Protein AF-A0A5K0WV91-F1 (afdb_monomer_lite)

Secondary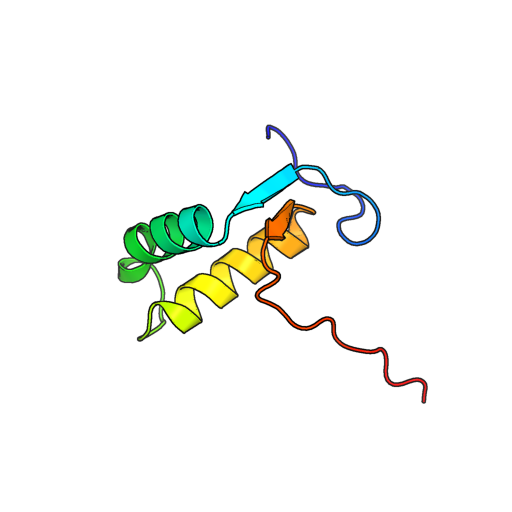 structure (DSSP, 8-state):
--S--SSTTT---EEEEHHHHHHHHHHHGGGSS-SSHHHHHHHHHHHHHHHTEEEES--S--------

InterPro domains:
  IPR000911 Ribosomal protein uL11 [PTHR11661] (2-56)
  IPR020783 Large ribosomal subunit protein uL11, C-terminal [PF00298] (1-55)
  IPR020785 Large ribosomal subunit protein uL11, conserved site [PS00359] (42-56)
  IPR036769 Large ribosomal subunit protein uL11, C-terminal domain superfamily [G3DSA:1.10.10.250] (1-68)
  IPR036769 Large ribosomal subunit protein uL11, C-terminal domain superfamily [SSF46906] (2-56)

Structure (mmCIF, N/CA/C/O backbone):
data_AF-A0A5K0WV91-F1
#
_entry.id   AF-A0A5K0WV91-F1
#
loop_
_atom_site.group_PDB
_atom_site.id
_atom_site.type_symbol
_atom_site.label_atom_id
_atom_site.label_alt_id
_atom_site.label_comp_id
_atom_site.label_asym_id
_atom_site.label_entity_id
_atom_site.label_seq_id
_atom_site.pdbx_PDB_ins_code
_atom_site.Cartn_x
_atom_site.Cartn_y
_atom_site.Cartn_z
_atom_site.occupancy
_atom_site.B_iso_or_equiv
_atom_site.auth_seq_id
_atom_site.auth_comp_id
_atom_site.auth_asym_id
_atom_site.auth_atom_id
_atom_site.pdbx_PDB_model_num
ATOM 1 N N . VAL A 1 1 ? -10.204 9.230 -1.033 1.00 68.06 1 VAL A N 1
ATOM 2 C CA . VAL A 1 1 ? -10.207 9.782 0.343 1.00 68.06 1 VAL A CA 1
ATOM 3 C C . VAL A 1 1 ? -9.579 11.157 0.294 1.00 68.06 1 VAL A C 1
ATOM 5 O O . VAL A 1 1 ? -8.551 11.289 -0.354 1.00 68.06 1 VAL A O 1
ATOM 8 N N . GLU A 1 2 ? -10.184 12.156 0.929 1.00 80.19 2 GLU A N 1
ATOM 9 C CA . GLU A 1 2 ? -9.696 13.546 0.877 1.00 80.19 2 GLU A CA 1
ATOM 10 C C . GLU A 1 2 ? -8.671 13.867 1.980 1.00 80.19 2 GLU A C 1
ATOM 12 O O . GLU A 1 2 ? -7.891 14.805 1.845 1.00 80.19 2 GLU A O 1
ATOM 17 N N . LYS A 1 3 ? -8.629 13.075 3.063 1.00 88.62 3 LYS A N 1
ATOM 18 C CA . LYS A 1 3 ? -7.695 13.253 4.183 1.00 88.62 3 LYS A CA 1
ATOM 19 C C . LYS A 1 3 ? -7.271 11.910 4.782 1.00 88.62 3 LYS A C 1
ATOM 21 O O . LYS A 1 3 ? -8.078 10.985 4.857 1.00 88.62 3 LYS A O 1
ATOM 26 N N . GLY A 1 4 ? -6.009 11.819 5.206 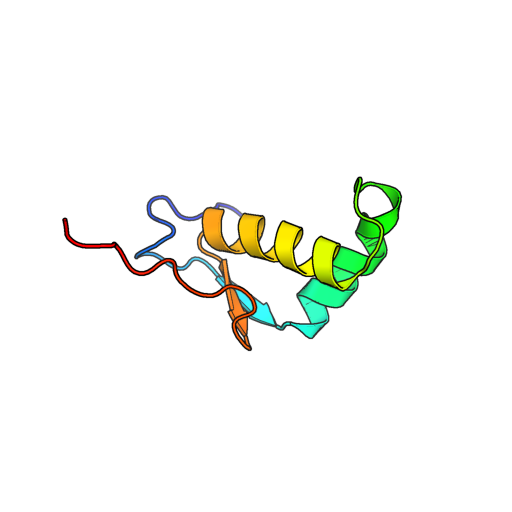1.00 88.69 4 GLY A N 1
ATOM 27 C CA . GLY A 1 4 ? -5.488 10.680 5.967 1.00 88.69 4 GLY A CA 1
ATOM 28 C C . GLY A 1 4 ? -6.008 10.635 7.409 1.00 88.69 4 GLY A C 1
ATOM 29 O O . GLY A 1 4 ? -6.539 11.621 7.927 1.00 88.69 4 GLY A O 1
ATOM 30 N N . SER A 1 5 ? -5.836 9.485 8.057 1.00 92.56 5 SER A N 1
ATOM 31 C CA . SER A 1 5 ? -6.198 9.270 9.459 1.00 92.56 5 SER A CA 1
ATOM 32 C C . SER A 1 5 ? -5.371 10.142 10.408 1.00 92.56 5 SER A C 1
ATOM 34 O O . SER A 1 5 ? -4.166 10.306 10.210 1.00 92.56 5 SER A O 1
ATOM 36 N N . LYS A 1 6 ? -6.010 10.686 11.454 1.00 90.88 6 LYS A N 1
ATOM 37 C CA . LYS A 1 6 ? -5.299 11.354 12.558 1.00 90.88 6 LYS A CA 1
ATOM 38 C C . LYS A 1 6 ? -4.562 10.337 13.429 1.00 90.88 6 LYS A C 1
ATOM 40 O O . LYS A 1 6 ? -3.452 10.619 13.868 1.00 90.88 6 LYS A O 1
ATOM 45 N N . ASP A 1 7 ? -5.139 9.143 13.575 1.00 92.12 7 ASP A N 1
ATOM 46 C CA . ASP A 1 7 ? -4.591 8.030 14.346 1.00 92.12 7 ASP A CA 1
ATOM 47 C C . ASP A 1 7 ? -4.572 6.732 13.505 1.00 92.12 7 ASP A C 1
ATOM 49 O O . ASP A 1 7 ? -5.384 5.832 13.713 1.00 92.12 7 ASP A O 1
ATOM 53 N N . PRO A 1 8 ? -3.623 6.572 12.556 1.00 90.38 8 PRO A N 1
ATOM 54 C CA . PRO A 1 8 ? -3.622 5.512 11.526 1.00 90.38 8 PRO A CA 1
ATOM 55 C C . PRO A 1 8 ? -3.684 4.057 12.020 1.00 90.38 8 PRO A C 1
ATOM 57 O O . PRO A 1 8 ? -4.028 3.133 11.272 1.00 90.38 8 PRO A O 1
ATOM 60 N N . LYS A 1 9 ? -3.281 3.831 13.274 1.00 85.69 9 LYS A N 1
ATOM 61 C CA . LYS A 1 9 ? -3.253 2.504 13.904 1.00 85.69 9 LYS A CA 1
ATOM 62 C C . LYS A 1 9 ? -4.622 2.076 14.425 1.00 85.69 9 LYS A C 1
ATOM 64 O O . LYS A 1 9 ? -4.887 0.880 14.458 1.00 85.69 9 LYS A O 1
ATOM 69 N N . THR A 1 10 ? -5.451 3.030 14.830 1.00 87.25 10 THR A N 1
ATOM 70 C CA . THR A 1 10 ? -6.763 2.801 15.450 1.00 87.25 10 THR A CA 1
ATOM 71 C C . THR A 1 10 ? -7.899 3.227 14.532 1.00 87.25 10 THR A C 1
ATOM 73 O O . THR A 1 10 ? -8.892 2.519 14.425 1.00 87.25 10 THR A O 1
ATOM 76 N N . GLU A 1 11 ? -7.737 4.342 13.825 1.00 90.06 11 GLU A N 1
ATOM 77 C CA . GLU A 1 11 ? -8.714 4.880 12.887 1.00 90.06 11 GLU A CA 1
ATOM 78 C C . GLU A 1 11 ? -8.302 4.566 11.449 1.00 90.06 11 GLU A C 1
ATOM 80 O O . GLU A 1 11 ? -7.273 5.039 10.950 1.00 90.06 11 GLU A O 1
ATOM 85 N N . LYS A 1 12 ? -9.130 3.772 10.769 1.00 90.75 12 LYS A N 1
ATOM 86 C CA . LYS A 1 12 ? -8.957 3.428 9.359 1.00 90.75 12 LYS A CA 1
ATOM 87 C C . LYS A 1 12 ? -9.861 4.300 8.503 1.00 90.75 12 LYS A C 1
ATOM 89 O O . LYS A 1 12 ? -11.067 4.341 8.716 1.00 90.75 12 LYS A O 1
ATOM 94 N N . VAL A 1 13 ? -9.274 4.993 7.533 1.00 93.88 13 VAL A N 1
ATOM 95 C CA . VAL A 1 13 ? -9.977 5.938 6.646 1.00 93.88 13 VAL A CA 1
ATOM 96 C C . VAL A 1 13 ? -10.252 5.358 5.260 1.00 93.88 13 VAL A C 1
ATOM 98 O O . VAL A 1 13 ? -10.920 5.986 4.444 1.00 93.88 13 VAL A O 1
ATOM 101 N N . GLY A 1 14 ? -9.749 4.159 4.972 1.00 92.94 14 GLY A N 1
ATOM 102 C CA . GLY A 1 14 ? -10.003 3.482 3.710 1.00 92.94 14 GLY A CA 1
ATOM 103 C C . GLY A 1 14 ? -9.431 2.074 3.672 1.00 92.94 14 GLY A C 1
ATOM 104 O O . GLY A 1 14 ? -8.681 1.662 4.556 1.00 92.94 14 GLY A O 1
ATOM 105 N N . LYS A 1 15 ? -9.781 1.350 2.612 1.00 93.62 15 LYS A N 1
ATOM 106 C CA . LYS A 1 15 ? -9.270 0.015 2.320 1.00 93.62 15 LYS A CA 1
ATOM 107 C C . LYS A 1 15 ? -9.001 -0.106 0.824 1.00 93.62 15 LYS A C 1
ATOM 109 O O . LYS A 1 15 ? -9.791 0.393 0.025 1.00 93.62 15 LYS A O 1
ATOM 114 N N . VAL A 1 16 ? -7.907 -0.759 0.455 1.00 94.56 16 VAL A N 1
ATOM 115 C CA . VAL A 1 16 ? -7.557 -1.073 -0.936 1.00 94.56 16 VAL A CA 1
ATOM 116 C C . VAL A 1 16 ? -7.159 -2.540 -1.063 1.00 94.56 16 VAL A C 1
ATOM 118 O O . VAL A 1 16 ? -6.749 -3.180 -0.096 1.00 94.56 16 VAL A O 1
ATOM 121 N N . THR A 1 17 ? -7.303 -3.091 -2.260 1.00 96.44 17 THR A N 1
ATOM 122 C CA . THR A 1 17 ? -6.898 -4.473 -2.552 1.00 96.44 17 THR A CA 1
ATOM 123 C C . THR A 1 17 ? -5.423 -4.542 -2.927 1.00 96.44 17 THR A C 1
ATOM 125 O O . THR A 1 17 ? -4.845 -3.565 -3.412 1.00 96.44 17 THR A O 1
ATOM 128 N N . ILE A 1 18 ? -4.805 -5.708 -2.746 1.00 93.69 18 ILE A N 1
ATOM 129 C CA . ILE A 1 18 ? -3.411 -5.909 -3.154 1.00 93.69 18 ILE A CA 1
ATOM 130 C C . ILE A 1 18 ? -3.199 -5.691 -4.658 1.00 93.69 18 ILE A C 1
ATOM 132 O O . ILE A 1 18 ? -2.155 -5.179 -5.056 1.00 93.69 18 ILE A O 1
ATOM 136 N N . ASP A 1 19 ? -4.200 -5.996 -5.487 1.00 94.75 19 ASP A N 1
ATOM 137 C CA . ASP A 1 19 ? -4.139 -5.790 -6.936 1.00 94.75 19 ASP A CA 1
ATOM 138 C C . ASP A 1 19 ? -4.067 -4.303 -7.294 1.00 94.75 19 ASP A C 1
ATOM 140 O O . ASP A 1 19 ? -3.265 -3.899 -8.137 1.00 94.75 19 ASP A O 1
ATOM 144 N N . GLN A 1 20 ? -4.830 -3.461 -6.590 1.00 95.38 20 GLN A N 1
ATOM 145 C CA . GLN A 1 20 ? -4.747 -2.006 -6.740 1.00 95.38 20 GLN A CA 1
ATOM 146 C C . GLN A 1 20 ? -3.377 -1.481 -6.308 1.00 95.38 20 GLN A C 1
ATOM 148 O O . GLN A 1 20 ? -2.778 -0.663 -7.003 1.00 95.38 20 GLN A O 1
ATOM 153 N N . VAL A 1 21 ? -2.845 -1.979 -5.189 1.00 95.50 21 VAL A N 1
ATOM 154 C CA . VAL A 1 21 ? -1.504 -1.600 -4.719 1.00 95.50 21 VAL A CA 1
ATOM 155 C C . VAL A 1 21 ? -0.436 -2.029 -5.724 1.00 95.50 21 VAL A C 1
ATOM 157 O O . VAL A 1 21 ? 0.488 -1.266 -5.991 1.00 95.50 21 VAL A O 1
ATOM 160 N N . ARG A 1 22 ? -0.571 -3.214 -6.325 1.00 95.12 22 ARG A N 1
ATOM 161 C CA . ARG A 1 22 ? 0.336 -3.721 -7.358 1.00 95.12 22 ARG A CA 1
ATOM 162 C C . ARG A 1 22 ? 0.298 -2.878 -8.629 1.00 95.12 22 ARG A C 1
ATOM 164 O O . ARG A 1 22 ? 1.357 -2.620 -9.199 1.00 95.12 22 ARG A O 1
ATOM 171 N N . ALA A 1 23 ? -0.881 -2.434 -9.057 1.00 96.19 23 ALA A N 1
ATOM 172 C CA . ALA A 1 23 ? -1.021 -1.532 -10.196 1.00 96.19 23 ALA A CA 1
ATOM 173 C C . ALA A 1 23 ? -0.309 -0.194 -9.930 1.00 96.19 23 ALA A C 1
ATOM 175 O O . ALA A 1 23 ? 0.559 0.198 -10.707 1.00 96.19 23 ALA A O 1
ATOM 176 N N . ILE A 1 24 ? -0.567 0.425 -8.770 1.00 94.94 24 ILE A N 1
ATOM 177 C CA . ILE A 1 24 ? 0.093 1.672 -8.345 1.00 94.94 24 ILE A CA 1
ATOM 178 C C . ILE A 1 24 ? 1.613 1.488 -8.251 1.00 94.94 24 ILE A C 1
ATOM 180 O O . ILE A 1 24 ? 2.378 2.336 -8.700 1.00 94.94 24 ILE A O 1
ATOM 184 N N . ALA A 1 25 ? 2.068 0.373 -7.677 1.00 95.44 25 ALA A N 1
ATOM 185 C CA . ALA A 1 25 ? 3.486 0.064 -7.546 1.00 95.44 25 ALA A CA 1
ATOM 186 C C . ALA A 1 25 ? 4.167 -0.128 -8.907 1.00 95.44 25 ALA A C 1
ATOM 188 O O . ALA A 1 25 ? 5.330 0.228 -9.045 1.00 95.44 25 ALA A O 1
ATOM 189 N N . THR A 1 26 ? 3.456 -0.674 -9.896 1.00 95.00 26 THR A N 1
ATOM 190 C CA . THR A 1 26 ? 3.961 -0.867 -11.263 1.00 95.00 26 THR A CA 1
ATOM 191 C C . THR A 1 26 ? 4.079 0.466 -11.995 1.00 95.00 26 THR A C 1
ATOM 193 O O . THR A 1 26 ? 5.107 0.734 -12.606 1.00 95.00 26 THR A O 1
ATOM 196 N N . GLU A 1 27 ? 3.057 1.316 -11.885 1.00 95.62 27 GLU A N 1
ATOM 197 C CA . GLU A 1 27 ? 3.047 2.657 -12.478 1.00 95.62 27 GLU A CA 1
ATOM 198 C C . GLU A 1 27 ? 4.129 3.556 -11.869 1.00 95.62 27 GLU A C 1
ATOM 200 O O . GLU A 1 27 ? 4.806 4.288 -12.582 1.00 95.62 27 GLU A O 1
ATOM 205 N N . LYS A 1 28 ? 4.343 3.444 -10.553 1.00 94.06 28 LYS A N 1
ATOM 206 C CA . LYS A 1 28 ? 5.312 4.250 -9.804 1.00 94.06 28 LYS A CA 1
ATOM 207 C C . LYS A 1 28 ? 6.719 3.652 -9.748 1.00 94.06 28 LYS A C 1
ATOM 209 O O . LYS A 1 28 ? 7.640 4.319 -9.293 1.00 94.06 28 LYS A O 1
ATOM 214 N N . LEU A 1 29 ? 6.910 2.408 -10.193 1.00 93.06 29 LEU A N 1
ATOM 215 C CA . LEU A 1 29 ? 8.209 1.727 -10.199 1.00 93.06 29 LEU A CA 1
ATOM 216 C C . LEU A 1 29 ? 9.352 2.558 -10.814 1.00 93.06 29 LEU A C 1
ATOM 218 O O . LEU A 1 29 ? 10.403 2.602 -10.180 1.00 93.06 29 LEU A O 1
ATOM 222 N N . PRO A 1 30 ? 9.194 3.226 -11.979 1.00 93.19 30 PRO A N 1
ATOM 223 C CA . PRO A 1 30 ? 10.263 4.057 -12.541 1.00 93.19 30 PRO A CA 1
ATOM 224 C C . PRO A 1 30 ? 10.662 5.249 -11.654 1.00 93.19 30 PRO A C 1
ATOM 226 O O . PRO A 1 30 ? 11.788 5.724 -11.769 1.00 93.19 30 PRO A O 1
ATOM 229 N N . ASP A 1 31 ? 9.783 5.701 -10.754 1.00 94.19 31 ASP A N 1
ATOM 230 C CA . ASP A 1 31 ? 10.055 6.798 -9.814 1.00 94.19 31 ASP A CA 1
ATOM 231 C C . ASP A 1 31 ? 10.675 6.314 -8.493 1.00 94.19 31 ASP A C 1
ATOM 233 O O . ASP A 1 31 ? 11.069 7.116 -7.641 1.00 94.19 31 ASP A O 1
ATOM 237 N N . LEU A 1 32 ? 10.706 4.999 -8.265 1.00 92.62 32 LEU A N 1
ATOM 238 C CA . LEU A 1 32 ? 11.180 4.398 -7.026 1.00 92.62 32 LEU A CA 1
ATOM 239 C C . LEU A 1 32 ? 12.599 3.853 -7.191 1.00 92.62 32 LEU A C 1
ATOM 241 O O . LEU A 1 32 ? 12.957 3.245 -8.191 1.00 92.62 32 LEU A O 1
ATOM 245 N N . ASN A 1 33 ? 13.390 3.956 -6.125 1.00 93.12 33 ASN A N 1
ATOM 246 C CA . ASN A 1 33 ? 14.760 3.431 -6.082 1.00 93.12 33 ASN A CA 1
ATOM 247 C C . ASN A 1 33 ? 14.835 1.903 -5.875 1.00 93.12 33 ASN A C 1
ATOM 249 O O . ASN A 1 33 ? 15.852 1.394 -5.407 1.00 93.12 33 ASN A O 1
ATOM 253 N N . CYS A 1 34 ? 13.760 1.159 -6.134 1.00 91.38 34 CYS A N 1
ATOM 254 C CA . CYS A 1 34 ? 13.701 -0.276 -5.872 1.00 91.38 34 CYS A CA 1
ATOM 255 C C . CYS A 1 34 ? 13.716 -1.097 -7.162 1.00 91.38 34 CYS A C 1
ATOM 257 O O . CYS A 1 34 ? 13.050 -0.771 -8.136 1.00 91.38 34 CYS A O 1
ATOM 259 N N . SER A 1 35 ? 14.428 -2.219 -7.131 1.00 86.50 35 SER A N 1
ATOM 260 C CA . SER A 1 35 ? 14.658 -3.093 -8.286 1.00 86.50 35 SER A CA 1
ATOM 261 C C . SER A 1 35 ? 13.596 -4.183 -8.482 1.00 86.50 35 SER A C 1
ATOM 263 O O . SER A 1 35 ? 13.663 -4.923 -9.460 1.00 86.50 35 SER A O 1
ATOM 265 N N . SER A 1 36 ? 12.610 -4.304 -7.584 1.00 92.44 36 SER A N 1
ATOM 266 C CA . SER A 1 36 ? 11.524 -5.285 -7.703 1.00 92.44 36 SER A CA 1
ATOM 267 C C . SER A 1 36 ? 10.153 -4.690 -7.385 1.00 92.44 36 SER A C 1
ATOM 269 O O . SER A 1 36 ? 10.007 -3.866 -6.480 1.00 92.44 36 SER A O 1
ATOM 271 N N . ILE A 1 37 ? 9.125 -5.177 -8.090 1.00 92.88 37 ILE A N 1
ATOM 272 C CA . ILE A 1 37 ? 7.716 -4.832 -7.835 1.00 92.88 37 ILE A CA 1
ATOM 273 C C . ILE A 1 37 ? 7.314 -5.155 -6.397 1.00 92.88 37 ILE A C 1
ATOM 275 O O . ILE A 1 37 ? 6.585 -4.393 -5.777 1.00 92.88 37 ILE A O 1
ATOM 279 N N . GLU A 1 38 ? 7.821 -6.243 -5.828 1.00 92.00 38 GLU A N 1
ATOM 280 C CA . GLU A 1 38 ? 7.513 -6.629 -4.450 1.00 92.00 38 GLU A CA 1
ATOM 281 C C . GLU A 1 38 ? 8.032 -5.597 -3.434 1.00 92.00 38 GLU A C 1
ATOM 283 O O . GLU A 1 38 ? 7.341 -5.248 -2.474 1.00 92.00 38 GLU A O 1
ATOM 288 N N . SER A 1 39 ? 9.210 -5.018 -3.691 1.00 93.31 39 SER A N 1
ATOM 289 C CA . SER A 1 39 ? 9.744 -3.912 -2.891 1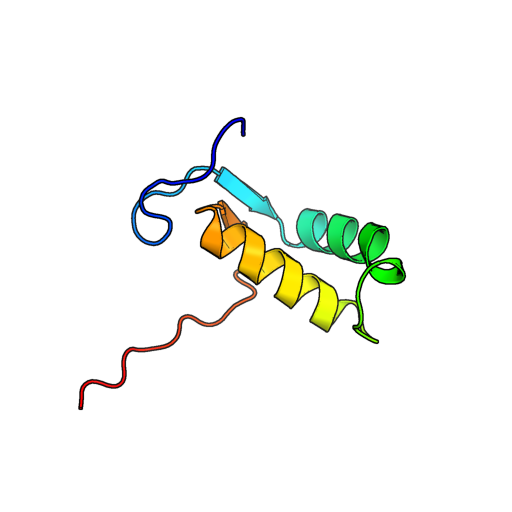.00 93.31 39 SER A CA 1
ATOM 290 C C . SER A 1 39 ? 8.902 -2.647 -3.054 1.00 93.31 39 SER A C 1
ATOM 292 O O . SER A 1 39 ? 8.580 -1.999 -2.058 1.00 93.31 39 SER A O 1
ATOM 294 N N . ALA A 1 40 ? 8.485 -2.329 -4.284 1.00 95.19 40 ALA A N 1
ATOM 295 C CA . ALA A 1 40 ? 7.595 -1.202 -4.558 1.00 95.19 40 ALA A CA 1
ATOM 296 C C . ALA A 1 40 ? 6.248 -1.353 -3.829 1.00 95.19 40 ALA A C 1
ATOM 298 O O . ALA A 1 40 ? 5.804 -0.422 -3.159 1.00 95.19 40 ALA A O 1
ATOM 299 N N . ILE A 1 41 ? 5.639 -2.544 -3.863 1.00 95.06 41 ILE A N 1
ATOM 300 C CA . ILE A 1 41 ? 4.396 -2.851 -3.140 1.00 95.06 41 ILE A CA 1
ATOM 301 C C . ILE A 1 41 ? 4.578 -2.602 -1.639 1.00 95.06 41 ILE A C 1
ATOM 303 O O . ILE A 1 41 ? 3.725 -1.966 -1.026 1.00 95.06 41 ILE A O 1
ATOM 307 N N . ARG A 1 42 ? 5.692 -3.040 -1.035 1.00 93.44 42 ARG A N 1
ATOM 308 C CA . ARG A 1 42 ? 5.969 -2.804 0.395 1.00 93.44 42 ARG A CA 1
ATOM 309 C C . ARG A 1 42 ? 6.125 -1.320 0.731 1.00 93.44 42 ARG A C 1
ATOM 3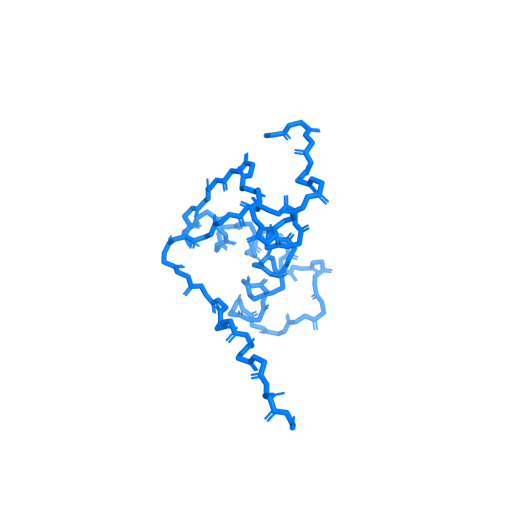11 O O . ARG A 1 42 ? 5.662 -0.899 1.790 1.00 93.44 42 ARG A O 1
ATOM 318 N N . ILE A 1 43 ? 6.739 -0.532 -0.155 1.00 93.88 43 ILE A N 1
ATOM 319 C CA . ILE A 1 43 ? 6.865 0.927 0.005 1.00 93.88 43 ILE A CA 1
ATOM 320 C C . ILE A 1 43 ? 5.475 1.571 0.023 1.00 93.88 43 ILE A C 1
ATOM 322 O O . ILE A 1 43 ? 5.132 2.263 0.983 1.00 93.88 43 ILE A O 1
ATOM 326 N N . ILE A 1 44 ? 4.651 1.287 -0.991 1.00 94.56 44 ILE A N 1
ATOM 327 C CA . ILE A 1 44 ? 3.287 1.823 -1.088 1.00 94.56 44 ILE A CA 1
ATOM 328 C C . ILE A 1 44 ? 2.426 1.346 0.087 1.00 94.56 44 ILE A C 1
ATOM 330 O O . ILE A 1 44 ? 1.678 2.137 0.664 1.00 94.56 44 ILE A O 1
ATOM 334 N N . ALA A 1 45 ? 2.576 0.088 0.507 1.00 94.00 45 ALA A N 1
ATOM 335 C CA . ALA A 1 45 ? 1.877 -0.452 1.665 1.00 94.00 45 ALA A CA 1
ATOM 336 C C . ALA A 1 45 ? 2.244 0.268 2.967 1.00 94.00 45 ALA A C 1
ATOM 338 O O . ALA A 1 45 ? 1.374 0.520 3.800 1.00 94.00 45 ALA A O 1
ATOM 339 N N . GLY A 1 46 ? 3.511 0.660 3.128 1.00 92.75 46 GLY A N 1
ATOM 340 C CA . GLY A 1 46 ? 3.953 1.469 4.261 1.00 92.75 46 GLY A CA 1
ATOM 341 C C . GLY A 1 46 ? 3.299 2.849 4.267 1.00 92.75 46 GLY A C 1
ATOM 342 O O . GLY A 1 46 ? 2.844 3.318 5.311 1.00 92.75 46 GLY A O 1
ATOM 343 N N . THR A 1 47 ? 3.186 3.479 3.095 1.00 93.50 47 THR A N 1
ATOM 344 C CA . THR A 1 47 ? 2.484 4.760 2.945 1.00 93.50 47 THR A CA 1
ATOM 345 C C . THR A 1 47 ? 0.995 4.626 3.265 1.00 93.50 47 THR A C 1
ATOM 347 O O . THR A 1 47 ? 0.472 5.426 4.037 1.00 93.50 47 THR A O 1
ATOM 350 N N . ALA A 1 48 ? 0.322 3.599 2.740 1.00 93.75 48 ALA A N 1
ATOM 351 C CA . ALA A 1 48 ? -1.084 3.322 3.030 1.00 93.75 48 ALA A CA 1
ATOM 352 C C . ALA A 1 48 ? -1.317 3.131 4.537 1.00 93.75 48 ALA A C 1
ATOM 354 O O . ALA A 1 48 ? -2.156 3.818 5.121 1.00 93.75 48 ALA A O 1
ATOM 355 N N . ALA A 1 49 ? -0.494 2.309 5.195 1.00 92.00 49 ALA A N 1
ATOM 356 C CA . ALA A 1 49 ? -0.573 2.084 6.635 1.00 92.00 49 ALA A CA 1
ATOM 357 C C . ALA A 1 49 ? -0.368 3.376 7.446 1.00 92.00 49 ALA A C 1
ATOM 359 O O . ALA A 1 49 ? -1.090 3.608 8.415 1.00 92.00 49 ALA A O 1
ATOM 360 N N . ASN A 1 50 ? 0.565 4.244 7.037 1.00 92.06 50 ASN A N 1
ATOM 361 C CA . ASN A 1 50 ? 0.802 5.533 7.693 1.00 92.06 50 ASN A CA 1
ATOM 362 C C . ASN A 1 50 ? -0.340 6.541 7.479 1.00 92.06 50 ASN A C 1
ATOM 364 O O . ASN A 1 50 ? -0.511 7.451 8.280 1.00 92.06 50 ASN A O 1
ATOM 368 N N . MET A 1 51 ? -1.137 6.379 6.422 1.00 93.69 51 MET A N 1
ATOM 369 C CA . MET A 1 51 ? -2.340 7.182 6.186 1.00 93.69 51 MET A CA 1
ATOM 370 C C . MET A 1 51 ? -3.599 6.581 6.826 1.00 93.69 51 MET A C 1
ATOM 372 O O . MET A 1 51 ? -4.655 7.206 6.770 1.00 93.69 51 MET A O 1
ATOM 376 N N . GLY A 1 52 ? -3.511 5.392 7.430 1.00 92.69 52 GLY A N 1
ATOM 377 C CA . GLY A 1 52 ? -4.660 4.672 7.985 1.00 92.69 52 GLY A CA 1
ATOM 378 C C . GLY A 1 52 ? -5.511 3.997 6.909 1.00 92.69 52 GLY A C 1
ATOM 379 O O . GLY A 1 52 ? -6.720 3.870 7.071 1.00 92.69 52 GLY A O 1
ATOM 380 N N . ILE A 1 53 ? -4.902 3.606 5.793 1.00 94.25 53 ILE A N 1
ATOM 381 C CA . ILE A 1 53 ? -5.541 2.819 4.741 1.00 94.25 53 ILE A CA 1
ATOM 382 C C . ILE A 1 53 ? -5.092 1.368 4.895 1.00 94.25 53 ILE A C 1
ATOM 384 O O . ILE A 1 53 ? -3.893 1.084 4.885 1.00 94.25 53 ILE A O 1
ATOM 388 N N . ASP A 1 54 ? -6.053 0.459 5.024 1.00 93.00 54 ASP A N 1
ATOM 389 C CA . ASP A 1 54 ? -5.773 -0.973 5.111 1.00 93.00 54 ASP A CA 1
ATOM 390 C C . ASP A 1 54 ? -5.654 -1.616 3.729 1.00 93.00 54 ASP A C 1
ATOM 392 O O . ASP A 1 54 ? -6.279 -1.185 2.758 1.00 93.00 54 ASP A O 1
ATOM 396 N N . ILE A 1 55 ? -4.843 -2.669 3.651 1.00 94.56 55 ILE A N 1
ATOM 397 C CA . ILE A 1 55 ? -4.622 -3.450 2.432 1.00 94.56 55 ILE A CA 1
ATOM 398 C C . ILE A 1 55 ? -5.071 -4.883 2.677 1.00 94.56 55 ILE A C 1
ATOM 400 O O . ILE A 1 55 ? -4.766 -5.450 3.726 1.00 94.56 55 ILE A O 1
ATOM 404 N N . ASP A 1 56 ? -5.776 -5.455 1.704 1.00 92.12 56 ASP A N 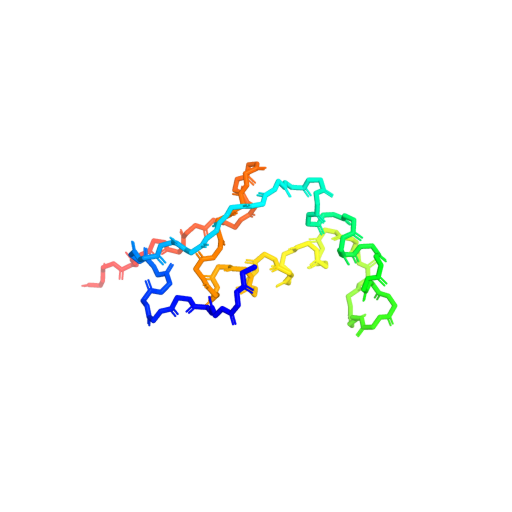1
ATOM 405 C CA . ASP A 1 56 ? -6.290 -6.821 1.766 1.00 92.12 56 ASP A CA 1
ATOM 406 C C . ASP A 1 56 ? -5.888 -7.639 0.526 1.00 92.12 56 ASP A C 1
ATOM 408 O O . ASP A 1 56 ? -6.173 -7.205 -0.599 1.00 92.12 56 ASP A O 1
ATOM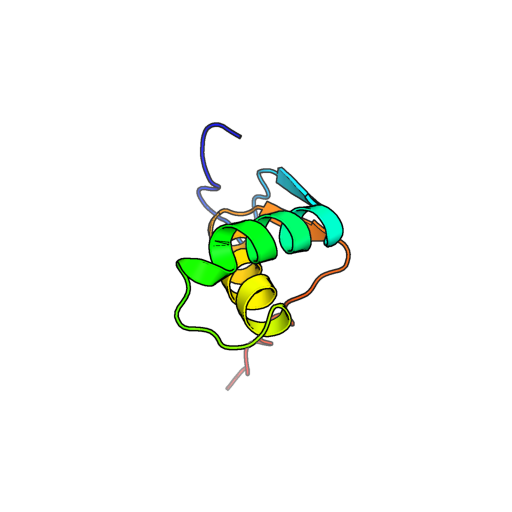 412 N N . PRO A 1 57 ? -5.233 -8.804 0.695 1.00 88.75 57 PRO A N 1
ATOM 413 C CA . PRO A 1 57 ? -4.659 -9.323 1.943 1.00 88.75 57 PRO A CA 1
ATOM 414 C C . PRO A 1 57 ? -3.513 -8.448 2.493 1.00 88.75 57 PRO A C 1
ATOM 416 O O . PRO A 1 57 ? -2.864 -7.720 1.734 1.00 88.75 57 PRO A O 1
ATOM 419 N N . PRO A 1 58 ? -3.240 -8.502 3.812 1.00 84.31 58 PRO A N 1
ATOM 420 C CA . PRO A 1 58 ? -2.196 -7.695 4.435 1.00 84.31 58 PRO A CA 1
ATOM 421 C C . PRO A 1 58 ? -0.805 -8.083 3.918 1.00 84.31 58 PRO A C 1
ATOM 423 O O . PRO A 1 58 ? -0.406 -9.242 3.975 1.00 84.31 58 PRO A O 1
ATOM 426 N N . VAL A 1 59 ? -0.051 -7.085 3.445 1.00 82.56 59 VAL A N 1
ATOM 427 C CA . VAL A 1 59 ? 1.305 -7.269 2.885 1.00 82.56 59 VAL A CA 1
ATOM 428 C C . VAL A 1 59 ? 2.406 -7.046 3.923 1.00 82.56 59 VAL A C 1
ATOM 430 O O . VAL A 1 59 ? 3.517 -7.553 3.793 1.00 82.56 59 VAL A O 1
ATOM 433 N N . LEU A 1 60 ? 2.126 -6.242 4.951 1.00 78.12 60 LEU A N 1
ATOM 434 C CA . LEU A 1 60 ? 3.091 -5.898 5.989 1.00 78.12 60 LEU A CA 1
ATOM 435 C C . LEU A 1 60 ? 2.773 -6.653 7.272 1.00 78.12 60 LEU A C 1
ATOM 437 O O . LEU A 1 60 ? 1.664 -6.563 7.797 1.00 78.12 60 LEU A O 1
ATOM 441 N N . GLU A 1 61 ? 3.777 -7.334 7.814 1.00 74.06 61 GLU A N 1
ATOM 442 C CA . GLU A 1 61 ? 3.670 -7.926 9.140 1.00 74.06 61 GLU A CA 1
ATOM 443 C C . GLU A 1 61 ? 3.677 -6.826 10.214 1.00 74.06 61 GLU A C 1
ATOM 445 O O . GLU A 1 61 ? 4.563 -5.958 10.220 1.00 74.06 61 GLU A O 1
ATOM 450 N N . PRO A 1 62 ? 2.718 -6.835 11.156 1.00 70.56 62 PRO A N 1
ATOM 451 C CA . PRO A 1 62 ? 2.743 -5.905 12.269 1.00 70.56 62 PRO A CA 1
ATOM 452 C C . PRO A 1 62 ? 3.959 -6.204 13.147 1.00 70.56 62 PRO A C 1
ATOM 454 O O . PRO A 1 62 ? 4.127 -7.317 13.649 1.00 70.56 62 PRO A O 1
ATOM 457 N N . LYS A 1 63 ? 4.801 -5.191 13.388 1.00 67.75 63 LYS A N 1
ATOM 458 C CA . LYS A 1 63 ? 5.877 -5.303 14.379 1.00 67.75 63 LYS A CA 1
ATOM 459 C C . LYS A 1 63 ? 5.248 -5.585 15.745 1.00 67.75 63 LYS A C 1
ATOM 461 O O . LYS A 1 63 ? 4.648 -4.689 16.342 1.00 67.75 63 LYS A O 1
ATOM 466 N N . LYS A 1 64 ? 5.392 -6.815 16.252 1.00 65.81 64 LYS A N 1
ATOM 467 C CA . LYS A 1 64 ? 5.096 -7.119 17.656 1.00 65.81 64 LYS A CA 1
ATOM 468 C C . LYS A 1 64 ? 5.970 -6.202 18.505 1.00 65.81 64 LYS A C 1
ATOM 470 O O . LYS A 1 64 ? 7.186 -6.167 18.318 1.00 65.81 64 LYS A O 1
ATOM 475 N N . LYS A 1 65 ? 5.362 -5.433 19.413 1.00 60.78 65 LYS A N 1
ATOM 476 C CA . LYS A 1 65 ? 6.132 -4.755 20.457 1.00 60.78 65 LYS A CA 1
ATOM 477 C C . LYS A 1 65 ? 6.868 -5.852 21.224 1.00 60.78 65 LYS A C 1
ATOM 479 O O . LYS A 1 65 ? 6.219 -6.670 21.870 1.00 60.78 65 LYS A O 1
ATOM 484 N N . ALA A 1 66 ? 8.193 -5.881 21.116 1.00 58.88 66 ALA A N 1
ATOM 485 C CA . ALA A 1 66 ? 9.008 -6.575 22.093 1.00 58.88 66 ALA A CA 1
ATOM 486 C C . ALA A 1 66 ? 8.770 -5.839 23.412 1.00 58.88 66 ALA A C 1
ATOM 488 O O . ALA A 1 66 ? 9.164 -4.683 23.567 1.00 58.88 66 ALA A O 1
ATOM 489 N N . VAL A 1 67 ? 7.986 -6.460 24.287 1.00 65.81 67 VAL A N 1
ATOM 490 C CA . VAL A 1 67 ? 7.884 -6.037 25.678 1.00 65.81 67 VAL A CA 1
ATOM 491 C C . VAL A 1 67 ? 9.236 -6.405 26.282 1.00 65.81 67 VAL A C 1
ATOM 493 O O . VAL A 1 67 ? 9.562 -7.590 26.345 1.00 65.81 67 VAL A O 1
ATOM 496 N N . LEU A 1 68 ? 10.053 -5.388 26.557 1.00 58.28 68 LEU A N 1
ATOM 497 C CA . LEU A 1 68 ? 11.264 -5.506 27.370 1.00 58.28 68 LEU A CA 1
ATOM 498 C C . LEU A 1 68 ? 10.868 -5.587 28.844 1.00 58.28 68 LEU A C 1
ATOM 500 O O . LEU A 1 68 ? 9.893 -4.888 29.209 1.00 58.28 68 LEU A O 1
#

pLDDT: mean 88.58, std 9.82, range [58.28, 96.44]

Organism: NCBI:txid210225

Foldseek 3Di:
DPAFDPDLVPDAPEEDELVVLLVVLVVCVVVDPDDDSLVSSVVSLVVCSVRNYYYPPHSDDDPDPPPD

Sequence (68 aa):
VEKGSKDPKTEKVGKVTIDQVRAIATEKLPDLNCSSIESAIRIIAGTAANMGIDIDPPVLEPKKKAVL

Radius of gyration: 12.89 Å; chains: 1; bounding box: 25×23×40 Å